Protein AF-A0A6I2FDD2-F1 (afdb_monomer_lite)

Organism: NCBI:txid2662258

Secondary structure (DSSP, 8-state):
--HHHHHHHHHHHHHHHHHHHHHHHHHHHHHTS-SHHHHHHHHHHHHHHHHHHHHHHHHHHHHHHHHHTTS-SS-SS-------

Foldseek 3Di:
DDPVVVVVLVVLLVVLVVLLVQLVVQLVVLVVDDDDVSVVSNVSSVVSNVVSVVSNVVSVVVVVCVVCVVDDVDDDPDDDDDDD

pLDDT: mean 77.09, std 14.89, range [46.84, 93.31]

Sequence (84 aa):
MSPAVKRLRTAAWTAAVCLTLFGIASMLTGAFIDGFGGGMLQGAGLTFTVIGVVSMTARAGWLRRSADGGRDDRGWWLPSRDDR

Structure (mmCIF, N/CA/C/O backbone):
data_AF-A0A6I2FDD2-F1
#
_entry.id   AF-A0A6I2FDD2-F1
#
loop_
_atom_site.group_PDB
_atom_site.id
_atom_site.type_symbol
_atom_site.label_atom_id
_atom_site.label_alt_id
_atom_site.label_comp_id
_atom_site.label_asym_id
_atom_site.label_entity_id
_atom_site.label_seq_id
_atom_site.pdbx_PDB_ins_code
_atom_site.Cartn_x
_atom_site.Cartn_y
_atom_site.Cartn_z
_atom_site.occupancy
_atom_site.B_iso_or_equiv
_atom_site.auth_seq_id
_atom_site.auth_comp_id
_atom_site.auth_asym_id
_atom_site.auth_atom_id
_atom_site.pdbx_PDB_model_num
ATOM 1 N N . MET A 1 1 ? -18.164 6.805 23.880 1.00 57.88 1 MET A N 1
ATOM 2 C CA . MET A 1 1 ? -16.943 6.841 23.035 1.00 57.88 1 MET A CA 1
ATOM 3 C C . MET A 1 1 ? -16.556 8.298 22.787 1.00 57.88 1 MET A C 1
ATOM 5 O O . MET A 1 1 ? -17.349 9.015 22.187 1.00 57.88 1 MET A O 1
ATOM 9 N N . SER A 1 2 ? -15.406 8.747 23.305 1.00 76.31 2 SER A N 1
ATOM 10 C CA . SER A 1 2 ? -14.965 10.157 23.256 1.00 76.31 2 SER A CA 1
ATOM 11 C C . SER A 1 2 ? -14.822 10.683 21.810 1.00 76.31 2 SER A C 1
ATOM 13 O O . SER A 1 2 ? -14.417 9.916 20.926 1.00 76.31 2 SER A O 1
ATOM 15 N N . PRO A 1 3 ? -15.126 11.970 21.536 1.00 77.94 3 PRO A N 1
ATOM 16 C CA . PRO A 1 3 ? -14.987 12.575 20.206 1.00 77.94 3 PRO A CA 1
ATOM 17 C C . PRO A 1 3 ? -13.558 12.490 19.644 1.00 77.94 3 PRO A C 1
ATOM 19 O O . PRO A 1 3 ? -13.391 12.369 18.430 1.00 77.94 3 PRO A O 1
ATOM 22 N N . ALA A 1 4 ? -12.536 12.469 20.505 1.00 73.50 4 ALA A N 1
ATOM 23 C CA . ALA A 1 4 ? -11.141 12.301 20.097 1.00 73.50 4 ALA A CA 1
ATOM 24 C C . ALA A 1 4 ? -10.886 10.924 19.455 1.00 73.50 4 ALA A C 1
ATOM 26 O O . ALA A 1 4 ? -10.233 10.821 18.419 1.00 73.50 4 ALA A O 1
ATOM 27 N N . VAL A 1 5 ? -11.487 9.866 20.011 1.00 73.81 5 VAL A N 1
ATOM 28 C CA . VAL A 1 5 ? -11.322 8.485 19.525 1.00 73.81 5 VAL A CA 1
ATOM 29 C C . VAL A 1 5 ? -11.990 8.292 18.162 1.00 73.81 5 VAL A C 1
ATOM 31 O O . VAL A 1 5 ? -11.466 7.579 17.308 1.00 73.81 5 VAL A O 1
ATOM 34 N N . LYS A 1 6 ? -13.130 8.954 17.918 1.00 73.81 6 LYS A N 1
ATOM 35 C CA . LYS A 1 6 ? -13.793 8.923 16.604 1.00 73.81 6 LYS A CA 1
ATOM 36 C C . LYS A 1 6 ? -12.912 9.549 15.518 1.00 73.81 6 LYS A C 1
ATOM 38 O O . LYS A 1 6 ? -12.741 8.923 14.480 1.00 73.81 6 LYS A O 1
ATOM 43 N N . ARG A 1 7 ? -12.311 10.716 15.787 1.00 76.88 7 ARG A N 1
ATOM 44 C CA . ARG A 1 7 ? -11.419 11.430 14.850 1.00 76.88 7 ARG A CA 1
ATOM 45 C C . ARG A 1 7 ? -10.154 10.639 14.519 1.00 76.88 7 ARG A C 1
ATOM 47 O O . ARG A 1 7 ? -9.768 10.566 13.358 1.00 76.88 7 ARG A O 1
ATOM 54 N N . LEU A 1 8 ? -9.541 10.009 15.522 1.00 78.00 8 LEU A N 1
ATOM 55 C CA . LEU A 1 8 ? -8.346 9.186 15.319 1.00 78.00 8 LEU A CA 1
ATOM 56 C C . LEU A 1 8 ? -8.641 7.968 14.429 1.00 78.00 8 LEU A C 1
ATOM 58 O O . LEU A 1 8 ? -7.841 7.604 13.571 1.00 78.00 8 LEU A O 1
ATOM 62 N N . ARG A 1 9 ? -9.819 7.351 14.603 1.00 74.88 9 ARG A N 1
ATOM 63 C CA . ARG A 1 9 ? -10.254 6.214 13.781 1.00 74.88 9 ARG A CA 1
ATOM 64 C C . ARG A 1 9 ? -10.519 6.621 12.337 1.00 74.88 9 ARG A C 1
ATOM 66 O O . ARG A 1 9 ? -10.045 5.920 11.449 1.00 74.88 9 ARG A O 1
ATOM 73 N N . THR A 1 10 ? -11.226 7.724 12.088 1.00 79.94 10 THR A N 1
ATOM 74 C CA . THR A 1 10 ? -11.429 8.214 10.714 1.00 79.94 10 THR A CA 1
ATOM 75 C C . THR A 1 10 ? -10.110 8.575 10.048 1.00 79.94 10 THR A C 1
ATOM 77 O O . THR A 1 10 ? -9.899 8.154 8.918 1.00 79.94 10 THR A O 1
ATOM 80 N N . ALA A 1 11 ? -9.196 9.248 10.756 1.00 80.00 11 ALA A N 1
ATOM 81 C CA . ALA A 1 11 ? -7.864 9.566 10.238 1.00 80.00 11 ALA A CA 1
ATOM 82 C C . ALA A 1 11 ? -7.050 8.308 9.878 1.00 80.00 11 ALA A C 1
ATOM 84 O O . ALA A 1 11 ? -6.364 8.266 8.861 1.00 80.00 11 ALA A O 1
ATOM 85 N N . ALA A 1 12 ? -7.143 7.250 10.687 1.00 79.88 12 ALA A N 1
ATOM 86 C CA . ALA A 1 12 ? -6.451 5.995 10.407 1.00 79.88 12 ALA A CA 1
ATOM 87 C C . ALA A 1 12 ? -7.047 5.238 9.205 1.00 79.88 12 ALA A C 1
ATOM 89 O O . ALA A 1 12 ? -6.315 4.575 8.471 1.00 79.88 12 ALA A O 1
ATOM 90 N N . TRP A 1 13 ? -8.363 5.331 8.999 1.00 82.88 13 TRP A N 1
ATOM 91 C CA . TRP A 1 13 ? -9.039 4.772 7.827 1.00 82.88 13 TRP A CA 1
ATOM 92 C C . TRP A 1 13 ? -8.693 5.537 6.551 1.00 82.88 13 TRP A C 1
ATOM 94 O O . TRP A 1 13 ? -8.339 4.914 5.553 1.00 82.88 13 TRP A O 1
ATOM 104 N N . THR A 1 14 ? -8.728 6.872 6.587 1.00 87.56 14 THR A N 1
ATOM 105 C CA . THR A 1 14 ? -8.327 7.692 5.438 1.00 87.56 14 THR A CA 1
ATOM 106 C C . THR A 1 14 ? -6.862 7.468 5.087 1.00 87.56 14 THR A C 1
ATOM 108 O O . THR A 1 14 ? -6.553 7.306 3.913 1.00 87.56 14 THR A O 1
ATOM 111 N N . ALA A 1 15 ? -5.972 7.352 6.076 1.00 85.50 15 ALA A N 1
ATOM 112 C CA . ALA A 1 15 ? -4.567 7.028 5.835 1.00 85.50 15 ALA A CA 1
ATOM 113 C C . ALA A 1 15 ? -4.386 5.677 5.120 1.00 85.50 15 ALA A C 1
ATOM 115 O O . ALA A 1 15 ? -3.620 5.597 4.163 1.00 85.50 15 ALA A O 1
ATOM 116 N N . ALA A 1 16 ? -5.111 4.631 5.534 1.00 85.38 16 ALA A N 1
ATOM 117 C CA . ALA A 1 16 ? -5.038 3.315 4.892 1.00 85.38 16 ALA A CA 1
ATOM 118 C C . ALA A 1 16 ? -5.538 3.347 3.435 1.00 85.38 16 ALA A C 1
ATOM 120 O O . ALA A 1 16 ? -4.918 2.752 2.552 1.00 85.38 16 ALA A O 1
ATOM 121 N N . VAL A 1 17 ? -6.620 4.087 3.169 1.00 90.19 17 VAL A N 1
ATOM 122 C CA . VAL A 1 17 ? -7.144 4.286 1.808 1.00 90.19 17 VAL A CA 1
ATOM 123 C C . VAL A 1 17 ? -6.148 5.065 0.951 1.00 90.19 17 VAL A C 1
ATOM 125 O O . VAL A 1 17 ? -5.813 4.613 -0.142 1.00 90.19 17 VAL A O 1
ATOM 128 N N . CYS A 1 18 ? -5.617 6.184 1.450 1.00 91.00 18 CYS A N 1
ATOM 129 C CA . CYS A 1 18 ? -4.623 6.983 0.734 1.00 91.00 18 CYS A CA 1
ATOM 130 C C . CYS A 1 18 ? -3.371 6.167 0.397 1.00 91.00 18 CYS A C 1
ATOM 132 O O . CYS A 1 18 ? -2.883 6.246 -0.726 1.00 91.00 18 CYS A O 1
ATOM 134 N N . LEU A 1 19 ? -2.880 5.350 1.335 1.00 90.44 19 LEU A N 1
ATOM 135 C CA . LEU A 1 19 ? -1.717 4.490 1.110 1.00 90.44 19 LEU A CA 1
ATOM 136 C C . LEU A 1 19 ? -1.982 3.453 0.010 1.00 90.44 19 LEU A C 1
ATOM 138 O O . LEU A 1 19 ? -1.128 3.216 -0.841 1.00 90.44 19 LEU A O 1
ATOM 142 N N . THR A 1 20 ? -3.187 2.879 -0.001 1.00 90.19 20 THR A N 1
ATOM 143 C CA . THR A 1 20 ? -3.607 1.913 -1.024 1.00 90.19 20 THR A CA 1
ATOM 144 C C . THR A 1 20 ? -3.678 2.571 -2.403 1.00 90.19 20 THR A C 1
ATOM 146 O O . THR A 1 20 ? -3.112 2.055 -3.363 1.00 90.19 20 THR A O 1
ATOM 149 N N . LEU A 1 21 ? -4.317 3.741 -2.503 1.00 91.88 21 LEU A N 1
ATOM 150 C CA . LEU A 1 21 ? -4.416 4.495 -3.757 1.00 91.88 21 LEU A CA 1
ATOM 151 C C . LEU A 1 21 ? -3.042 4.936 -4.271 1.00 91.88 21 LEU A C 1
ATOM 153 O O . LEU A 1 21 ? -2.780 4.848 -5.467 1.00 91.88 21 LEU A O 1
ATOM 157 N N . PHE A 1 22 ? -2.153 5.362 -3.375 1.00 91.81 22 PHE A N 1
ATOM 158 C CA . PHE A 1 22 ? -0.783 5.727 -3.723 1.00 91.81 22 PHE A CA 1
ATOM 159 C C . PHE A 1 22 ? 0.014 4.532 -4.262 1.00 91.81 22 PHE A C 1
ATOM 161 O O . PHE A 1 22 ? 0.742 4.669 -5.247 1.00 91.81 22 PHE A O 1
ATOM 168 N N . GLY A 1 23 ? -0.156 3.351 -3.660 1.00 88.69 23 GLY A N 1
ATOM 169 C CA . GLY A 1 23 ? 0.433 2.109 -4.156 1.00 88.69 23 GLY A CA 1
ATOM 170 C C . GLY A 1 23 ? -0.034 1.772 -5.573 1.00 88.69 23 GLY A C 1
ATOM 171 O O . GLY A 1 23 ? 0.798 1.570 -6.457 1.00 88.69 23 GLY A O 1
ATOM 172 N N . ILE A 1 24 ? -1.347 1.823 -5.820 1.00 91.44 24 ILE A N 1
ATOM 173 C CA . ILE A 1 24 ? -1.944 1.593 -7.147 1.00 91.44 24 ILE A CA 1
ATOM 174 C C . ILE A 1 24 ? -1.421 2.610 -8.169 1.00 91.44 24 ILE A C 1
ATOM 176 O O . ILE A 1 24 ? -1.004 2.230 -9.261 1.00 91.44 24 ILE A O 1
ATOM 180 N N . ALA A 1 25 ? -1.391 3.897 -7.818 1.00 90.94 25 ALA A N 1
ATOM 181 C CA . ALA A 1 25 ? -0.885 4.946 -8.701 1.00 90.94 25 ALA A CA 1
ATOM 182 C C . ALA A 1 25 ? 0.600 4.743 -9.042 1.00 90.94 25 ALA A C 1
ATOM 184 O O . ALA A 1 25 ? 1.002 4.913 -10.194 1.00 90.94 25 ALA A O 1
ATOM 185 N N . SER A 1 26 ? 1.407 4.319 -8.065 1.00 88.75 26 SER A N 1
ATOM 186 C CA . SER A 1 26 ? 2.824 4.004 -8.273 1.00 88.75 26 SER A CA 1
ATOM 187 C C . SER A 1 26 ? 3.006 2.803 -9.204 1.00 88.75 26 SER A C 1
ATOM 189 O O . SER A 1 26 ? 3.866 2.842 -10.079 1.00 88.75 26 SER A O 1
ATOM 191 N N . MET A 1 27 ? 2.163 1.770 -9.090 1.00 88.06 27 MET A N 1
ATOM 192 C CA . MET A 1 27 ? 2.171 0.626 -10.013 1.00 88.06 27 MET A CA 1
ATOM 193 C C . MET A 1 27 ? 1.811 1.035 -11.438 1.00 88.06 27 MET A C 1
ATOM 195 O O . MET A 1 27 ? 2.515 0.656 -12.370 1.00 88.06 27 MET A O 1
ATOM 199 N N . LEU A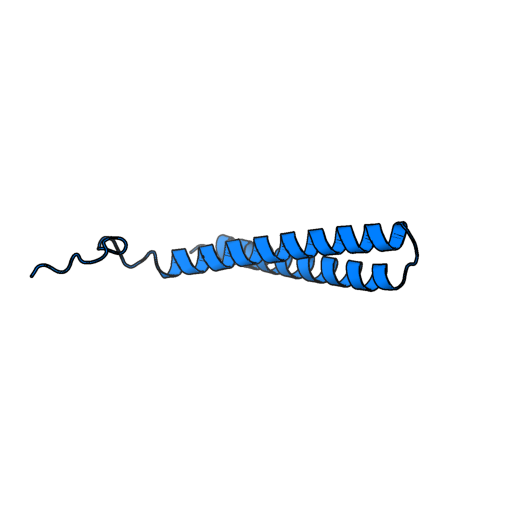 1 28 ? 0.753 1.835 -11.603 1.00 91.00 28 LEU A N 1
ATOM 200 C CA . LEU A 1 28 ? 0.347 2.349 -12.912 1.00 91.00 28 LEU A CA 1
ATOM 201 C C . LEU A 1 28 ? 1.457 3.200 -13.531 1.00 91.00 28 LEU A C 1
ATOM 203 O O . LEU A 1 28 ? 1.771 3.029 -14.700 1.00 91.00 28 LEU A O 1
ATOM 207 N N . THR A 1 29 ? 2.102 4.057 -12.739 1.00 88.62 29 THR A N 1
ATOM 208 C CA . THR A 1 29 ? 3.232 4.879 -13.199 1.00 88.62 29 THR A CA 1
ATOM 209 C C . THR A 1 29 ? 4.423 4.011 -13.600 1.00 88.62 29 THR A C 1
ATOM 211 O O . THR A 1 29 ? 5.007 4.214 -14.659 1.00 88.62 29 THR A O 1
ATOM 214 N N . GLY A 1 30 ? 4.755 3.001 -12.793 1.00 82.94 30 GLY A N 1
ATOM 215 C CA . GLY A 1 30 ? 5.829 2.060 -13.094 1.00 82.94 30 GLY A CA 1
ATOM 216 C C . GLY A 1 30 ? 5.554 1.182 -14.313 1.00 82.94 30 GLY A C 1
ATOM 217 O O . GLY A 1 30 ? 6.495 0.636 -14.870 1.00 82.94 30 GLY A O 1
ATOM 218 N N . ALA A 1 31 ? 4.302 1.037 -14.757 1.00 84.94 31 ALA A N 1
ATOM 219 C CA . ALA A 1 31 ? 3.964 0.351 -16.009 1.00 84.94 31 ALA A CA 1
ATOM 220 C C . ALA A 1 31 ? 4.327 1.162 -17.263 1.00 84.94 31 ALA A C 1
ATOM 222 O O . ALA A 1 31 ? 4.489 0.575 -18.327 1.00 84.94 31 ALA A O 1
ATOM 223 N N . PHE A 1 32 ? 4.486 2.484 -17.141 1.00 87.19 32 PHE A N 1
ATOM 224 C CA . PHE A 1 32 ? 4.934 3.359 -18.233 1.00 87.19 32 PHE A CA 1
ATOM 225 C C . PHE A 1 32 ? 6.449 3.596 -18.240 1.00 87.19 32 PHE A C 1
ATOM 227 O O . PHE A 1 32 ? 6.954 4.306 -19.107 1.00 87.19 32 PHE A O 1
ATOM 234 N N . ILE A 1 33 ? 7.173 3.048 -17.263 1.00 87.12 33 ILE A N 1
ATOM 235 C CA . ILE A 1 33 ? 8.624 3.185 -17.148 1.00 87.12 33 ILE A CA 1
ATOM 236 C C . ILE A 1 33 ? 9.234 1.827 -17.473 1.00 87.12 33 ILE A C 1
ATOM 238 O O . ILE A 1 33 ? 9.034 0.864 -16.738 1.00 87.12 33 ILE A O 1
ATOM 242 N N . ASP A 1 34 ? 10.002 1.749 -18.553 1.00 85.75 34 ASP A N 1
ATOM 243 C CA . ASP A 1 34 ? 10.665 0.507 -18.932 1.00 85.75 34 ASP A CA 1
ATOM 244 C C . ASP A 1 34 ? 11.948 0.258 -18.126 1.00 85.75 34 ASP A C 1
ATOM 246 O O . ASP A 1 34 ? 12.656 1.171 -17.690 1.00 85.75 34 ASP A O 1
ATOM 250 N N . GLY A 1 35 ? 12.264 -1.024 -17.943 1.00 88.88 35 GLY A N 1
ATOM 251 C CA . GLY A 1 35 ? 13.493 -1.483 -17.302 1.00 88.88 35 GLY A CA 1
ATOM 252 C C . GLY A 1 35 ? 13.417 -1.613 -15.778 1.00 88.88 35 GLY A C 1
ATOM 253 O O . GLY A 1 35 ? 12.352 -1.672 -15.162 1.00 88.88 35 GLY A O 1
ATOM 254 N N . PHE A 1 36 ? 14.594 -1.701 -15.152 1.00 86.94 36 PHE A N 1
ATOM 255 C CA . PHE A 1 36 ? 14.739 -2.013 -13.725 1.00 86.94 36 PHE A CA 1
ATOM 256 C C . PHE A 1 36 ? 14.048 -0.994 -12.805 1.00 86.94 36 PHE A C 1
ATOM 258 O O . PHE A 1 36 ? 13.435 -1.374 -11.808 1.00 86.94 36 PHE A O 1
ATOM 265 N N . GLY A 1 37 ? 14.094 0.294 -13.165 1.00 85.56 37 GLY A N 1
ATOM 266 C CA . GLY A 1 37 ? 13.447 1.363 -12.401 1.00 85.56 37 GLY A CA 1
ATOM 267 C C . GLY A 1 37 ? 11.920 1.241 -12.369 1.00 85.56 37 GLY A C 1
ATOM 268 O O . GLY A 1 37 ? 11.318 1.419 -11.310 1.00 85.56 37 GLY A O 1
ATOM 269 N N . GLY A 1 38 ? 11.298 0.865 -13.490 1.00 87.19 38 GLY A N 1
ATOM 270 C CA . GLY A 1 38 ? 9.858 0.607 -13.555 1.00 87.19 38 GLY A CA 1
ATOM 271 C C . GLY A 1 38 ? 9.445 -0.594 -12.717 1.00 87.19 38 GLY A C 1
ATOM 272 O O . GLY A 1 38 ? 8.518 -0.500 -11.913 1.00 87.19 38 GLY A O 1
ATOM 273 N N . GLY A 1 39 ? 10.203 -1.692 -12.810 1.00 88.44 39 GLY A N 1
ATOM 274 C CA . GLY A 1 39 ? 9.990 -2.881 -11.980 1.00 88.44 39 GLY A CA 1
ATOM 275 C C . GLY A 1 39 ? 10.108 -2.594 -10.478 1.00 88.44 39 GLY A C 1
ATOM 276 O O . GLY A 1 39 ? 9.260 -3.029 -9.697 1.00 88.44 39 GLY A O 1
ATOM 277 N N . MET A 1 40 ? 11.102 -1.801 -10.059 1.00 92.38 40 MET A N 1
ATOM 278 C CA . MET A 1 40 ? 11.237 -1.363 -8.663 1.00 92.38 40 MET A CA 1
ATOM 279 C C . MET A 1 40 ? 10.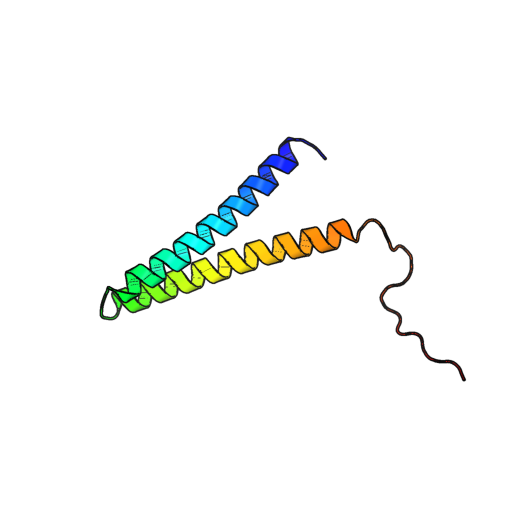052 -0.510 -8.203 1.00 92.38 40 MET A C 1
ATOM 281 O O . MET A 1 40 ? 9.539 -0.722 -7.103 1.00 92.38 40 MET A O 1
ATOM 285 N N . LEU A 1 41 ? 9.588 0.425 -9.038 1.00 90.69 41 LEU A N 1
ATOM 286 C CA . LEU A 1 41 ? 8.452 1.285 -8.710 1.00 90.69 41 LEU A CA 1
ATOM 287 C C . LEU A 1 41 ? 7.144 0.485 -8.598 1.00 90.69 41 LEU A C 1
ATOM 289 O O . LEU A 1 41 ? 6.358 0.713 -7.678 1.00 90.69 41 LEU A O 1
ATOM 293 N N . GLN A 1 42 ? 6.942 -0.503 -9.472 1.00 89.44 42 GLN A N 1
ATOM 294 C CA . GLN A 1 42 ? 5.821 -1.439 -9.380 1.00 89.44 42 GLN A CA 1
ATOM 295 C C . GLN A 1 42 ? 5.890 -2.293 -8.109 1.00 89.44 42 GLN A C 1
ATOM 297 O O . GLN A 1 42 ? 4.881 -2.443 -7.420 1.00 89.44 42 GLN A O 1
ATOM 302 N N . GLY A 1 43 ? 7.071 -2.810 -7.753 1.00 90.38 43 GLY A N 1
ATOM 303 C CA . GLY A 1 43 ? 7.276 -3.580 -6.521 1.00 90.38 43 GLY A CA 1
ATOM 304 C C . GLY A 1 43 ? 7.032 -2.755 -5.251 1.00 90.38 43 GLY A C 1
ATOM 305 O O . GLY A 1 43 ? 6.370 -3.217 -4.315 1.00 90.38 43 GLY A O 1
ATOM 306 N N . ALA A 1 44 ? 7.492 -1.502 -5.232 1.00 90.88 44 ALA A N 1
ATOM 307 C CA . ALA A 1 44 ? 7.194 -0.560 -4.155 1.00 90.88 44 ALA A CA 1
ATOM 308 C C . ALA A 1 44 ? 5.685 -0.280 -4.070 1.00 90.88 44 ALA A C 1
ATOM 310 O O . ALA A 1 44 ? 5.097 -0.366 -2.990 1.00 90.88 44 ALA A O 1
ATOM 311 N N . GLY A 1 45 ? 5.035 -0.033 -5.210 1.00 89.94 45 GLY A N 1
ATOM 312 C CA . GLY A 1 45 ? 3.591 0.181 -5.289 1.00 89.94 45 GLY A CA 1
ATOM 313 C C . GLY A 1 45 ? 2.769 -1.022 -4.808 1.00 89.94 45 GLY A C 1
ATOM 314 O O . GLY A 1 45 ? 1.821 -0.843 -4.037 1.00 89.94 45 GLY A O 1
ATOM 315 N N . LEU A 1 46 ? 3.174 -2.250 -5.157 1.00 92.19 46 LEU A N 1
ATOM 316 C CA . LEU A 1 46 ? 2.579 -3.490 -4.636 1.00 92.19 46 LEU A CA 1
ATOM 317 C C . LEU A 1 46 ? 2.647 -3.510 -3.108 1.00 92.19 46 LEU A C 1
ATOM 319 O O . LEU A 1 46 ? 1.644 -3.740 -2.436 1.00 92.19 46 LEU A O 1
ATOM 323 N N . THR A 1 47 ? 3.832 -3.238 -2.564 1.00 93.31 47 THR A N 1
ATOM 324 C CA . THR A 1 47 ? 4.093 -3.287 -1.123 1.00 93.31 47 THR A CA 1
ATOM 325 C C . THR A 1 47 ? 3.211 -2.289 -0.376 1.00 93.31 47 THR A C 1
ATOM 327 O O . THR A 1 47 ? 2.550 -2.658 0.596 1.00 93.31 47 THR A O 1
ATOM 330 N N . PHE A 1 48 ? 3.116 -1.047 -0.861 1.00 90.00 48 PHE A N 1
ATOM 331 C CA . PHE A 1 48 ? 2.234 -0.034 -0.273 1.00 90.00 48 PHE A CA 1
ATOM 332 C C . PHE A 1 48 ? 0.755 -0.420 -0.353 1.00 90.00 48 PHE A C 1
ATOM 334 O O . PHE A 1 48 ? 0.021 -0.233 0.620 1.00 90.00 48 PHE A O 1
ATOM 341 N N . THR A 1 49 ? 0.331 -1.021 -1.465 1.00 91.94 49 THR A N 1
ATOM 342 C CA . THR A 1 49 ? -1.043 -1.510 -1.643 1.00 91.94 49 THR A CA 1
ATOM 343 C C . THR A 1 49 ? -1.367 -2.608 -0.631 1.00 91.94 49 THR A C 1
ATOM 345 O O . THR A 1 49 ? -2.382 -2.530 0.061 1.00 91.94 49 THR A O 1
ATOM 348 N N . VAL A 1 50 ? -0.482 -3.596 -0.470 1.00 91.19 50 VAL A N 1
ATOM 349 C CA . VAL A 1 50 ? -0.656 -4.690 0.499 1.00 91.19 50 VAL A CA 1
ATOM 350 C C . VAL A 1 50 ? -0.694 -4.152 1.927 1.00 91.19 50 VAL A C 1
ATOM 352 O O . VAL A 1 50 ? -1.603 -4.500 2.679 1.00 91.19 50 VAL A O 1
ATOM 355 N N . ILE A 1 51 ? 0.229 -3.263 2.304 1.00 91.81 51 ILE A N 1
ATOM 356 C CA . ILE A 1 51 ? 0.241 -2.657 3.646 1.00 91.81 51 ILE A CA 1
ATOM 357 C C . ILE A 1 51 ? -1.057 -1.883 3.902 1.00 91.81 51 ILE A C 1
ATOM 359 O O . ILE A 1 51 ? -1.628 -1.997 4.991 1.00 91.81 51 ILE A O 1
ATOM 363 N N . GLY A 1 52 ? -1.545 -1.129 2.914 1.00 88.25 52 GLY A N 1
ATOM 364 C CA . GLY A 1 52 ? -2.812 -0.403 2.992 1.00 88.25 52 GLY A CA 1
ATOM 365 C C . GLY A 1 52 ? -4.002 -1.338 3.212 1.00 88.25 52 GLY A C 1
ATOM 366 O O . GLY A 1 52 ? -4.760 -1.158 4.169 1.00 88.25 52 GLY A O 1
ATOM 367 N N . VAL A 1 53 ? -4.113 -2.401 2.411 1.00 88.38 53 VAL A N 1
ATOM 368 C CA . VAL A 1 53 ? -5.196 -3.395 2.503 1.00 88.38 53 VAL A CA 1
ATOM 369 C C . VAL A 1 53 ? -5.148 -4.173 3.816 1.00 88.38 53 VAL A C 1
ATOM 371 O O . VAL A 1 53 ? -6.183 -4.330 4.466 1.00 88.38 53 VAL A O 1
ATOM 374 N N . VAL A 1 54 ? -3.970 -4.626 4.251 1.00 88.38 54 VAL A N 1
ATOM 375 C CA . VAL A 1 54 ? -3.785 -5.327 5.535 1.00 88.38 54 VAL A CA 1
ATOM 376 C C . VAL A 1 54 ? -4.147 -4.404 6.697 1.00 88.38 54 VAL A C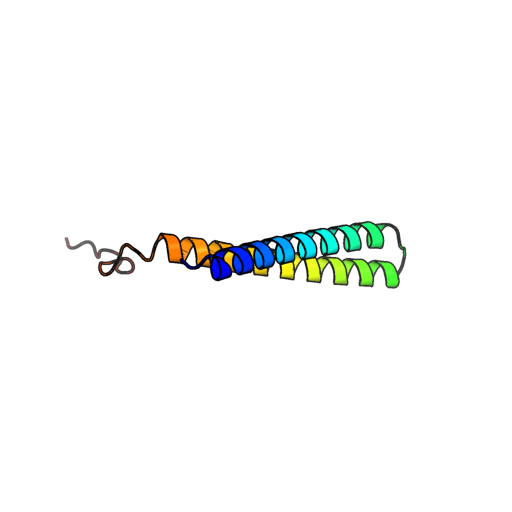 1
ATOM 378 O O . VAL A 1 54 ? -4.878 -4.787 7.608 1.00 88.38 54 VAL A O 1
ATOM 381 N N . SER A 1 55 ? -3.716 -3.144 6.641 1.00 86.12 55 SER A N 1
ATOM 382 C CA . SER A 1 55 ? -4.067 -2.122 7.632 1.00 86.12 55 SER A CA 1
ATOM 383 C C . SER A 1 55 ? -5.573 -1.871 7.707 1.00 86.12 55 SER A C 1
ATOM 385 O O . SER A 1 55 ? -6.104 -1.619 8.795 1.00 86.12 55 SER A O 1
ATOM 387 N N . MET A 1 56 ? -6.260 -1.927 6.567 1.00 84.38 56 MET A N 1
ATOM 388 C CA . MET A 1 56 ? -7.699 -1.716 6.455 1.00 84.38 56 MET A CA 1
ATOM 389 C C . MET A 1 56 ? -8.487 -2.939 6.944 1.00 84.38 56 MET A C 1
ATOM 391 O O . MET A 1 56 ? -9.407 -2.798 7.749 1.00 84.38 56 MET A O 1
ATOM 395 N N . THR A 1 57 ? -8.076 -4.149 6.555 1.00 83.81 57 THR A N 1
ATOM 396 C CA . THR A 1 57 ? -8.687 -5.414 7.002 1.00 83.81 57 THR A CA 1
ATOM 397 C C . THR A 1 57 ? -8.455 -5.679 8.482 1.00 83.81 57 THR A C 1
ATOM 399 O O . THR A 1 57 ? -9.395 -6.081 9.161 1.00 83.81 57 THR A O 1
ATOM 402 N N . ALA A 1 58 ? -7.278 -5.378 9.034 1.00 83.25 58 ALA A N 1
ATOM 403 C CA . ALA A 1 58 ? -7.035 -5.471 10.476 1.00 83.25 58 ALA A CA 1
ATOM 404 C C . ALA A 1 58 ? -7.990 -4.561 11.269 1.00 83.25 58 ALA A C 1
ATOM 406 O O . ALA A 1 58 ? -8.559 -4.971 12.281 1.00 83.25 58 ALA A O 1
ATOM 407 N N . ARG A 1 59 ? -8.240 -3.340 10.776 1.00 80.06 59 ARG A N 1
ATOM 408 C CA . ARG A 1 59 ? -9.191 -2.395 11.384 1.00 80.06 59 ARG A CA 1
ATOM 409 C C . ARG A 1 59 ? -10.648 -2.817 11.193 1.00 80.06 59 ARG A C 1
ATOM 411 O O . ARG A 1 59 ? -11.443 -2.631 12.113 1.00 80.06 59 ARG A O 1
ATOM 418 N N . ALA A 1 60 ? -10.998 -3.397 10.045 1.00 78.44 60 ALA A N 1
ATOM 419 C CA . ALA A 1 60 ? -12.327 -3.945 9.770 1.00 78.44 60 ALA A CA 1
ATOM 420 C C . ALA A 1 60 ? -12.624 -5.202 10.610 1.00 78.44 60 ALA A C 1
ATOM 422 O O . ALA A 1 60 ? -13.707 -5.333 11.172 1.00 78.44 60 ALA A O 1
ATOM 423 N N . GLY A 1 61 ? -11.647 -6.098 10.760 1.00 69.75 61 GLY A N 1
ATOM 424 C CA . GLY A 1 61 ? -11.730 -7.284 11.613 1.00 69.75 61 GLY A CA 1
ATOM 425 C C . GLY A 1 61 ? -11.808 -6.928 13.096 1.00 69.75 61 GLY A C 1
ATOM 426 O O . GLY A 1 61 ? -12.579 -7.539 13.832 1.00 69.75 61 GLY A O 1
ATOM 427 N N . TRP A 1 62 ? -11.089 -5.887 13.528 1.00 60.91 62 TRP A N 1
ATOM 428 C CA . TRP A 1 62 ? -11.243 -5.325 14.873 1.00 60.91 62 TRP A CA 1
ATOM 429 C C . TRP A 1 62 ? -12.640 -4.730 15.084 1.00 60.91 62 TRP A C 1
ATOM 431 O O . TRP A 1 62 ? -13.275 -5.007 16.092 1.00 60.91 62 TRP A O 1
ATOM 441 N N . LEU A 1 63 ? -13.164 -3.989 14.101 1.00 58.97 63 LEU A N 1
ATOM 442 C CA . LEU A 1 63 ? -14.545 -3.488 14.091 1.00 58.97 63 LEU A CA 1
ATOM 443 C C . LEU A 1 63 ? -15.581 -4.608 14.220 1.00 58.97 63 LEU A C 1
ATOM 445 O O . LEU A 1 63 ? -16.542 -4.451 14.966 1.00 58.97 63 LEU A O 1
ATOM 449 N N . ARG A 1 64 ? -15.367 -5.729 13.527 1.00 58.84 64 ARG A N 1
ATOM 450 C CA . ARG A 1 64 ? -16.241 -6.902 13.579 1.00 58.84 64 ARG A CA 1
ATOM 451 C C . ARG A 1 64 ? -16.193 -7.569 14.959 1.00 58.84 64 ARG A C 1
ATOM 453 O O . ARG A 1 64 ? -17.231 -7.736 15.580 1.00 58.84 64 ARG A O 1
ATOM 460 N N . ARG A 1 65 ? -14.996 -7.784 15.523 1.00 56.47 65 ARG A N 1
ATOM 461 C CA . ARG A 1 65 ? -14.834 -8.288 16.903 1.00 56.47 65 ARG A CA 1
ATOM 462 C C . ARG A 1 65 ? -15.399 -7.348 17.971 1.00 56.47 65 ARG A C 1
ATOM 464 O O . ARG A 1 65 ? -15.915 -7.818 18.973 1.00 56.47 65 ARG A O 1
ATOM 471 N N . SER A 1 66 ? -15.307 -6.030 17.790 1.00 51.94 66 SER A N 1
ATOM 472 C CA . SER A 1 66 ? -15.905 -5.059 18.718 1.00 51.94 66 SER A CA 1
ATOM 473 C C . SER A 1 66 ? -17.422 -4.927 18.565 1.00 51.94 66 SER A C 1
ATOM 475 O O . SER A 1 66 ? -18.073 -4.520 19.520 1.00 51.94 66 SER A O 1
ATOM 477 N N . ALA A 1 67 ? -17.983 -5.246 17.395 1.00 52.66 67 ALA A N 1
ATOM 478 C CA . ALA A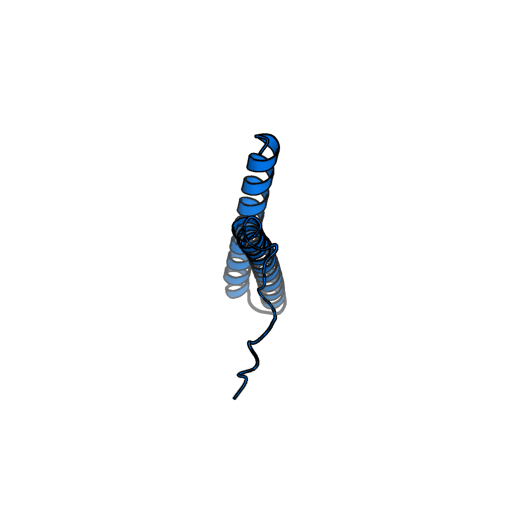 1 67 ? -19.430 -5.340 17.199 1.00 52.66 67 ALA A CA 1
ATOM 479 C C . ALA A 1 67 ? -20.004 -6.618 17.838 1.00 52.66 67 ALA A C 1
ATOM 481 O O . ALA A 1 67 ? -21.096 -6.570 18.397 1.00 52.66 67 ALA A O 1
ATOM 482 N N . ASP A 1 68 ? -19.232 -7.710 17.833 1.00 51.84 68 ASP A N 1
ATOM 483 C CA . ASP A 1 68 ? -19.597 -8.981 18.474 1.00 51.84 68 ASP A CA 1
ATOM 484 C C . ASP A 1 68 ? -19.265 -9.013 19.986 1.00 51.84 68 ASP A C 1
ATOM 486 O O . ASP A 1 68 ? -19.840 -9.789 20.742 1.00 51.84 68 ASP A O 1
ATOM 490 N N . GLY A 1 69 ? -18.407 -8.111 20.479 1.00 47.84 69 GLY A N 1
ATOM 491 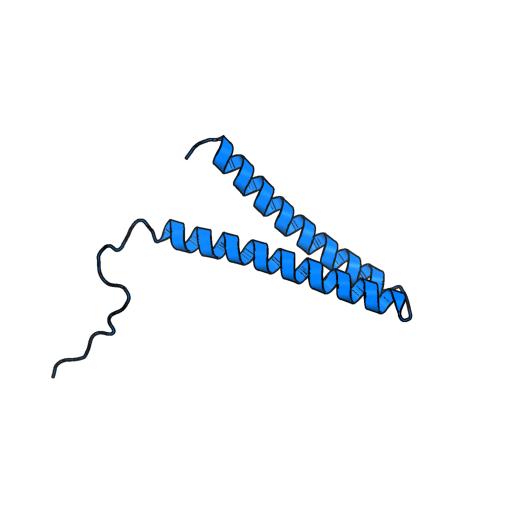C CA . GLY A 1 69 ? -17.949 -8.030 21.878 1.00 47.84 69 GLY A CA 1
ATOM 492 C C . GLY A 1 69 ? -18.979 -7.560 22.921 1.00 47.84 69 GLY A C 1
ATOM 493 O O . GLY A 1 69 ? -18.589 -7.143 24.009 1.00 47.84 69 GLY A O 1
ATOM 494 N N . GLY A 1 70 ? -20.273 -7.590 22.593 1.00 46.84 70 GLY A N 1
ATOM 495 C CA . GLY A 1 70 ? -21.390 -7.393 23.529 1.00 46.84 70 GLY A CA 1
ATOM 496 C C . GLY A 1 70 ? -22.246 -8.647 23.755 1.00 46.84 70 GLY A C 1
ATOM 497 O O . GLY A 1 70 ? -23.194 -8.599 24.537 1.00 46.84 70 GLY A O 1
ATOM 498 N N . ARG A 1 71 ? -21.939 -9.761 23.080 1.00 47.97 71 ARG A N 1
ATOM 499 C CA . ARG A 1 71 ? -22.574 -11.072 23.259 1.00 47.97 71 ARG A CA 1
ATOM 500 C C . ARG A 1 71 ? -21.506 -12.150 23.123 1.00 47.97 71 ARG A C 1
ATOM 502 O O . ARG A 1 71 ? -21.170 -12.530 22.014 1.00 47.97 71 ARG A O 1
ATOM 509 N N . ASP A 1 72 ? -20.926 -12.564 24.243 1.00 48.53 72 ASP A N 1
ATOM 510 C CA . ASP A 1 72 ? -20.891 -13.978 24.639 1.00 48.53 72 ASP A CA 1
ATOM 511 C C . ASP A 1 72 ? -19.852 -14.228 25.735 1.00 48.53 72 ASP A C 1
ATOM 513 O O . ASP A 1 72 ? -18.765 -14.750 25.508 1.00 48.53 72 ASP A O 1
ATOM 517 N N . ASP A 1 73 ? -20.303 -14.008 26.970 1.00 50.41 73 ASP A N 1
ATOM 518 C CA . ASP A 1 73 ? -19.931 -14.852 28.111 1.00 50.41 73 ASP A CA 1
ATOM 519 C C . ASP A 1 73 ? -20.563 -16.265 28.003 1.00 50.41 73 ASP A C 1
ATOM 521 O O . ASP A 1 73 ? -20.559 -17.033 28.964 1.00 50.41 73 ASP A O 1
ATOM 525 N N . ARG A 1 74 ? -21.142 -16.645 26.849 1.00 54.06 74 ARG A N 1
ATOM 526 C CA . ARG A 1 74 ? -21.738 -17.966 26.614 1.00 54.06 74 ARG A CA 1
ATOM 527 C C . ARG A 1 74 ? -21.505 -18.489 25.190 1.00 54.06 74 ARG A C 1
ATOM 529 O O . ARG A 1 74 ? -22.374 -18.401 24.341 1.00 54.06 74 ARG A O 1
ATOM 536 N N . GLY A 1 75 ? -20.390 -19.191 24.997 1.00 55.16 75 GLY A N 1
ATOM 537 C CA . GLY A 1 75 ? -20.444 -20.450 24.242 1.00 55.16 75 GLY A CA 1
ATOM 538 C C . GLY A 1 75 ? -20.245 -20.418 22.725 1.00 55.16 75 GLY A C 1
ATOM 539 O O . GLY A 1 75 ? -21.065 -20.985 22.011 1.00 55.16 75 GLY A O 1
ATOM 540 N N . TRP A 1 76 ? -19.107 -19.911 22.232 1.00 57.47 76 TRP A N 1
ATOM 541 C CA . TRP A 1 76 ? -18.791 -19.999 20.793 1.00 57.47 76 TRP A CA 1
ATOM 542 C C . TRP A 1 76 ? -17.675 -20.943 20.339 1.00 57.47 76 TRP A C 1
ATOM 544 O O . TRP A 1 76 ? -17.355 -20.949 19.155 1.00 57.47 76 TRP A O 1
ATOM 554 N N . TRP A 1 77 ? -17.129 -21.808 21.199 1.00 61.72 77 TRP A N 1
ATOM 555 C CA . TRP A 1 77 ? -16.132 -22.799 20.747 1.00 61.72 77 TRP A CA 1
ATOM 556 C C . TRP A 1 77 ? -16.256 -24.174 21.406 1.00 61.72 77 TRP A C 1
ATOM 558 O O . TRP A 1 77 ? -15.256 -24.783 21.777 1.00 61.72 77 TRP A O 1
ATOM 568 N N . LEU A 1 78 ? -17.473 -24.702 21.519 1.00 58.94 78 LEU A N 1
ATOM 569 C CA . LEU A 1 78 ? -17.661 -26.139 21.716 1.00 58.94 78 LEU A CA 1
ATOM 570 C C . LEU A 1 78 ? -18.546 -26.661 20.582 1.00 58.94 78 LEU A C 1
ATOM 572 O O . LEU A 1 78 ? -19.738 -26.356 20.569 1.00 58.94 78 LEU A O 1
ATOM 576 N N . PRO A 1 79 ? -17.985 -27.413 19.613 1.00 55.81 79 PRO A N 1
ATOM 577 C CA . PRO A 1 79 ? -18.789 -28.251 18.739 1.00 55.81 79 PRO A CA 1
ATOM 578 C C . PRO A 1 79 ? -19.624 -29.158 19.642 1.00 55.81 79 PRO A C 1
ATOM 580 O O . PRO A 1 79 ? -19.063 -29.897 20.455 1.00 55.81 79 PRO A O 1
ATOM 583 N N . SER A 1 80 ? -20.948 -29.052 19.554 1.00 63.31 80 SER A N 1
ATOM 584 C CA . SER A 1 80 ? -21.869 -29.965 20.222 1.00 63.31 80 SER A CA 1
ATOM 585 C C . SER A 1 80 ? -21.503 -31.388 19.812 1.00 63.31 80 SER A C 1
ATOM 587 O O . SER A 1 80 ? -21.668 -31.765 18.653 1.00 63.31 80 SER A O 1
ATOM 589 N N . ARG A 1 81 ? -20.940 -32.159 20.747 1.00 58.12 81 ARG A N 1
ATOM 590 C 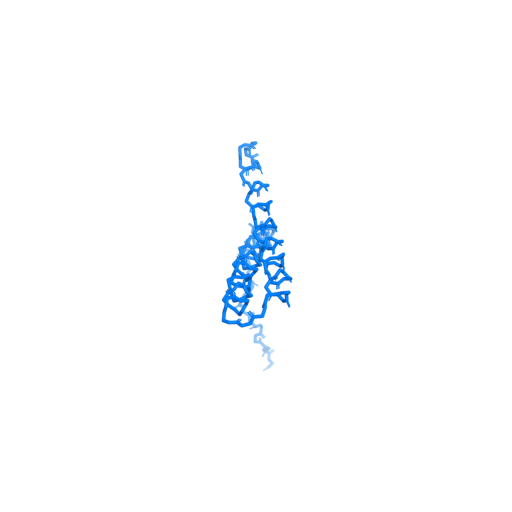CA . ARG A 1 81 ? -20.899 -33.612 20.630 1.00 58.12 81 ARG A CA 1
ATOM 591 C C . ARG A 1 81 ? -22.351 -34.077 20.656 1.00 58.12 81 ARG A C 1
ATOM 593 O O . ARG A 1 81 ? -23.059 -33.808 21.620 1.00 58.12 81 ARG A O 1
ATOM 600 N N . ASP A 1 82 ? -22.776 -34.693 19.563 1.00 65.94 82 ASP A N 1
ATOM 601 C CA . ASP A 1 82 ? -24.025 -35.435 19.500 1.00 65.94 82 ASP A CA 1
ATOM 602 C C . ASP A 1 82 ? -23.937 -36.606 20.487 1.00 65.94 82 ASP A C 1
ATOM 604 O O . ASP A 1 82 ? -23.159 -37.538 20.277 1.00 65.94 82 ASP A O 1
ATOM 608 N N . ASP A 1 83 ? -24.721 -36.545 21.563 1.00 53.25 83 ASP A N 1
ATOM 609 C CA . ASP A 1 83 ? -24.974 -37.683 22.442 1.00 53.25 83 ASP A CA 1
ATOM 610 C C . ASP A 1 83 ? -26.163 -38.478 21.868 1.00 53.25 83 ASP A C 1
ATOM 612 O O . ASP A 1 83 ? -27.309 -38.015 21.870 1.00 53.25 83 ASP A O 1
ATOM 616 N N . ARG A 1 84 ? -25.879 -39.676 21.350 1.00 51.66 84 ARG A N 1
ATOM 617 C CA . ARG A 1 84 ? -26.837 -40.774 21.160 1.00 51.66 84 ARG A CA 1
ATOM 618 C C . ARG A 1 84 ? -26.281 -42.034 21.796 1.00 51.66 84 ARG A C 1
ATOM 620 O O . ARG A 1 84 ? -25.066 -42.274 21.625 1.00 51.66 84 ARG A O 1
#

Radius of gyration: 20.52 Å; chains: 1; bounding box: 42×53×47 Å